Protein AF-A0A7S0DNG6-F1 (afdb_monomer)

Secondary structure (DSSP, 8-state):
-PPPP------------PPPSS-BHHHHHHHHHHHTTTS-HHHHHHHHHHTTGGG-SB--HHHHHHHHHHHHHHHHHHHHHHHHHHHHS-TT-SEEEHHHHHHHHHHHHHH--TTS-PPPHHHHHHHHHHT--STTEEEHHHHHHHHHHHHS-HHHHHHHHH-

Sequence (163 aa):
MKRVQENSSDISGSNQRSPPPGVTKSEYIQLLRMICADFPIDVLNGILTVLGVQNQEIVDFREFCGGVCACLQYEEFFEQVEWLYKTGASKDASTMDRKLLVKIIEEIKSNSNPNIQVPSDSVIKQTLKEADVGNGKIEFRDFVKAMFRLCIPEELVCATITR

Solvent-accessible surface area (backbone atoms only — not comparable to full-atom values): 9811 Å² total; per-residue (Å²): 139,82,85,81,80,86,77,88,74,86,79,80,72,76,80,74,73,73,75,77,90,72,50,35,43,68,58,48,52,52,49,52,43,65,76,41,65,90,54,59,68,68,57,54,51,48,54,43,56,73,57,56,54,81,85,42,67,56,56,52,71,61,46,49,51,30,52,53,53,46,51,55,57,46,49,61,49,45,53,53,51,50,52,52,46,64,72,61,23,49,98,87,45,82,35,27,50,47,70,57,52,54,49,52,52,51,50,46,62,75,71,51,60,91,86,62,81,72,66,54,71,66,55,52,55,49,43,54,56,72,27,35,80,60,93,56,30,23,38,61,71,36,44,53,54,36,50,49,68,53,73,50,56,72,63,58,66,50,51,62,62,74,115

Radius of gyration: 25.01 Å; Cα contacts (8 Å, |Δi|>4): 122; chains: 1; bounding box: 91×32×68 Å

Nearest PDB structures (foldseek):
  7n6g-assembly1_5S  TM=4.099E-01  e=9.020E-03  Chlamydomonas reinhardtii
  5i0i-assembly2_E  TM=4.608E-01  e=5.579E-02  Homo sapiens
  4ov2-assembly2_B  TM=3.592E-01  e=3.157E-02  Rattus norvegicus
  5afp-assembly1_B  TM=4.151E-01  e=1.105E-01  Rattus norvegicus
  2lcp-assembly1_A  TM=3.656E-01  e=2.748E-01  Homo sapiens

InterPro domains:
  IPR011992 EF-hand domain pair [SSF47473] (23-149)
  IPR057632 Tubulin polyglutamylase complex subunit 1-like, C-terminal [PF24480] (15-110)

Foldseek 3Di:
DDDDDDDDDDPPPPPPPDPDPAQFPVNLLVVLCVLQVPADVVVVVVLCVLLVVPPDGHRDPLSSQLSSVVSVVVVVVLVVLVVVCVVQDDPPDLWGQLVVVLVVLVVCVVVDDPPQDFDDPVLLVVLSVVQDPDDRIGGSNSSSVSCCVGRDPSVNSVVSSVD

Organism: NCBI:txid1561963

Structure (mmCIF, N/CA/C/O backbone):
data_AF-A0A7S0DNG6-F1
#
_entry.id   AF-A0A7S0DNG6-F1
#
loop_
_atom_site.group_PDB
_atom_site.id
_atom_site.type_symbol
_atom_site.label_atom_id
_atom_site.label_alt_id
_atom_site.label_comp_id
_atom_site.label_asym_id
_atom_site.label_entity_id
_atom_site.label_seq_id
_atom_site.pdbx_PDB_ins_code
_atom_site.Cartn_x
_atom_site.Cartn_y
_atom_site.Cartn_z
_atom_site.occupancy
_atom_site.B_iso_or_equiv
_atom_site.auth_seq_id
_atom_site.auth_comp_id
_atom_site.auth_asym_id
_atom_site.auth_atom_id
_atom_site.pdbx_PDB_model_num
ATOM 1 N N . MET A 1 1 ? 67.232 17.127 -44.403 1.00 43.88 1 MET A N 1
ATOM 2 C CA . MET A 1 1 ? 65.950 16.390 -44.365 1.00 43.88 1 MET A CA 1
ATOM 3 C C . MET A 1 1 ? 65.910 15.563 -43.084 1.00 43.88 1 MET A C 1
ATOM 5 O O . MET A 1 1 ? 66.620 14.571 -42.996 1.00 43.88 1 MET A O 1
ATOM 9 N N . LYS A 1 2 ? 65.197 16.033 -42.051 1.00 40.69 2 LYS A N 1
ATOM 10 C CA . LYS A 1 2 ? 65.062 15.347 -40.753 1.00 40.69 2 LYS A CA 1
ATOM 11 C C . LYS A 1 2 ? 63.824 14.442 -40.803 1.00 40.69 2 LYS A C 1
ATOM 13 O O . LYS A 1 2 ? 62.753 14.927 -41.150 1.00 40.69 2 LYS A O 1
ATOM 18 N N . ARG A 1 3 ? 63.986 13.151 -40.488 1.00 41.97 3 ARG A N 1
ATOM 19 C CA . ARG A 1 3 ? 62.877 12.206 -40.280 1.00 41.97 3 ARG A CA 1
ATOM 20 C C . ARG A 1 3 ? 62.184 12.557 -38.963 1.00 41.97 3 ARG A C 1
ATOM 22 O O . ARG A 1 3 ? 62.851 12.646 -37.937 1.00 41.97 3 ARG A O 1
ATOM 29 N N . VAL A 1 4 ? 60.877 12.777 -39.022 1.00 48.59 4 VAL A N 1
ATOM 30 C CA . VAL A 1 4 ? 60.010 12.936 -37.852 1.00 48.59 4 VAL A CA 1
ATOM 31 C C . VAL A 1 4 ? 59.645 11.533 -37.371 1.00 48.59 4 VAL A C 1
ATOM 33 O O . VAL A 1 4 ? 59.162 10.723 -38.157 1.00 48.59 4 VAL A O 1
ATOM 36 N N . GLN A 1 5 ? 59.967 11.240 -36.112 1.00 45.53 5 GLN A N 1
ATOM 37 C CA . GLN A 1 5 ? 59.542 10.040 -35.396 1.00 45.53 5 GLN A CA 1
ATOM 38 C C . GLN A 1 5 ? 58.049 10.151 -35.073 1.00 45.53 5 GLN A C 1
ATOM 40 O O . GLN A 1 5 ? 57.613 11.141 -34.486 1.00 45.53 5 GLN A O 1
ATOM 45 N N . GLU A 1 6 ? 57.290 9.129 -35.454 1.00 47.22 6 GLU A N 1
ATOM 46 C CA . GLU A 1 6 ? 55.951 8.858 -34.939 1.00 47.22 6 GLU A CA 1
ATOM 47 C C . GLU A 1 6 ? 56.075 8.464 -33.464 1.00 47.22 6 GLU A C 1
ATOM 49 O O . GLU A 1 6 ? 56.629 7.414 -33.143 1.00 47.22 6 GLU A O 1
ATOM 54 N N . ASN A 1 7 ? 55.575 9.311 -32.565 1.00 39.88 7 ASN A N 1
ATOM 55 C CA . ASN A 1 7 ? 55.262 8.904 -31.202 1.00 39.88 7 ASN A CA 1
ATOM 56 C C . ASN A 1 7 ? 53.756 8.659 -31.123 1.00 39.88 7 ASN A C 1
ATOM 58 O O . ASN A 1 7 ? 52.963 9.599 -31.078 1.00 39.88 7 ASN A O 1
ATOM 62 N N . SER A 1 8 ? 53.394 7.376 -31.104 1.00 50.91 8 SER A N 1
ATOM 63 C CA . SER A 1 8 ? 52.156 6.887 -30.509 1.00 50.91 8 SER A CA 1
ATOM 64 C C . SER A 1 8 ? 52.098 7.336 -29.054 1.00 50.91 8 SER A C 1
ATOM 66 O O . SER A 1 8 ? 52.905 6.903 -28.234 1.00 50.91 8 SER A O 1
ATOM 68 N N . SER A 1 9 ? 51.128 8.183 -28.733 1.00 48.62 9 SER A N 1
ATOM 69 C CA . SER A 1 9 ? 50.632 8.339 -27.370 1.00 48.62 9 SER A CA 1
ATOM 70 C C . SER A 1 9 ? 49.272 7.662 -27.302 1.00 48.62 9 SER A C 1
ATOM 72 O O . SER A 1 9 ? 48.320 8.084 -27.959 1.00 48.62 9 SER A O 1
ATOM 74 N N . ASP A 1 10 ? 49.226 6.591 -26.517 1.00 47.19 10 ASP A N 1
ATOM 75 C CA . ASP A 1 10 ? 48.039 5.846 -26.130 1.00 47.19 10 ASP A CA 1
ATOM 76 C C . ASP A 1 10 ? 46.909 6.777 -25.679 1.00 47.19 10 ASP A C 1
ATOM 78 O O . ASP A 1 10 ? 46.932 7.348 -24.585 1.00 47.19 10 ASP A O 1
ATOM 82 N N . ILE A 1 11 ? 45.870 6.888 -26.505 1.00 55.25 11 ILE A N 1
ATOM 83 C CA . ILE A 1 11 ? 44.559 7.329 -26.043 1.00 55.25 11 ILE A CA 1
ATOM 84 C C . ILE A 1 11 ? 43.935 6.099 -25.386 1.00 55.25 11 ILE A C 1
ATOM 86 O O . ILE A 1 11 ? 43.292 5.281 -26.043 1.00 55.25 11 ILE A O 1
ATOM 90 N N . SER A 1 12 ? 44.150 5.957 -24.076 1.00 47.81 12 SER A N 1
ATOM 91 C CA . SER A 1 12 ? 43.281 5.144 -23.222 1.00 47.81 12 SER A CA 1
ATOM 92 C C . SER A 1 12 ? 41.876 5.735 -23.287 1.00 47.81 12 SER A C 1
ATOM 94 O O . SER A 1 12 ? 41.498 6.583 -22.481 1.00 47.81 12 SER A O 1
ATOM 96 N N . GLY A 1 13 ? 41.113 5.316 -24.296 1.00 45.19 13 GLY A N 1
ATOM 97 C CA . GLY A 1 13 ? 39.681 5.529 -24.361 1.00 45.19 13 GLY A CA 1
ATOM 98 C C . GLY A 1 13 ? 39.060 4.786 -23.192 1.00 45.19 13 GLY A C 1
ATOM 99 O O . GLY A 1 13 ? 38.914 3.564 -23.229 1.00 45.19 13 GLY A O 1
ATOM 100 N N . SER A 1 14 ? 38.731 5.516 -22.129 1.00 53.41 14 SER A N 1
ATOM 101 C CA . SER A 1 14 ? 37.812 5.033 -21.113 1.00 53.41 14 SER A CA 1
ATOM 102 C C . SER A 1 14 ? 36.533 4.638 -21.842 1.00 53.41 14 SER A C 1
ATOM 104 O O . SER A 1 14 ? 35.800 5.474 -22.364 1.00 53.41 14 SER A O 1
ATOM 106 N N . ASN A 1 15 ? 36.310 3.331 -21.946 1.00 48.50 15 ASN A N 1
ATOM 107 C CA . ASN A 1 15 ? 35.127 2.744 -22.549 1.00 48.50 15 ASN A CA 1
ATOM 108 C C . ASN A 1 15 ? 33.950 3.038 -21.600 1.00 48.50 15 ASN A C 1
ATOM 110 O O . ASN A 1 15 ? 33.532 2.181 -20.822 1.00 48.50 15 ASN A O 1
ATOM 114 N N . GLN A 1 16 ? 33.479 4.290 -21.581 1.00 58.06 16 GLN A N 1
ATOM 115 C CA . GLN A 1 16 ? 32.238 4.678 -20.927 1.00 58.06 16 GLN A CA 1
ATOM 116 C C . GLN A 1 16 ? 31.122 4.006 -21.715 1.00 58.06 16 GLN A C 1
ATOM 118 O O . GLN A 1 16 ? 30.604 4.543 -22.690 1.00 58.06 16 GLN A O 1
ATOM 123 N N . ARG A 1 17 ? 30.798 2.772 -21.320 1.00 62.19 17 ARG A N 1
ATOM 124 C CA . ARG A 1 17 ? 29.569 2.119 -21.748 1.00 62.19 17 ARG A CA 1
ATOM 125 C C . ARG A 1 17 ? 28.438 3.044 -21.326 1.00 62.19 17 ARG A C 1
ATOM 127 O O . ARG A 1 17 ? 28.234 3.257 -20.132 1.00 62.19 17 ARG A O 1
ATOM 134 N N . SER A 1 18 ? 27.762 3.633 -22.305 1.00 64.69 18 SER A N 1
ATOM 135 C CA . SER A 1 18 ? 26.526 4.362 -22.065 1.00 64.69 18 SER A CA 1
ATOM 136 C C . SER A 1 18 ? 25.572 3.432 -21.312 1.00 64.69 18 SER A C 1
ATOM 138 O O . SER A 1 18 ? 25.477 2.259 -21.698 1.00 64.69 18 SER A O 1
ATOM 140 N N . PRO A 1 19 ? 24.906 3.907 -20.245 1.00 66.81 19 PRO A N 1
ATOM 141 C CA . PRO A 1 19 ? 23.913 3.102 -19.553 1.00 66.81 19 PRO A CA 1
ATOM 142 C C . PRO A 1 19 ? 22.884 2.586 -20.565 1.00 66.81 19 PRO A C 1
ATOM 144 O O . PRO A 1 19 ? 22.606 3.270 -21.561 1.00 66.81 19 PRO A O 1
ATOM 147 N N . PRO A 1 20 ? 22.382 1.356 -20.375 1.00 68.50 20 PRO A N 1
ATOM 148 C CA . PRO A 1 20 ? 21.453 0.770 -21.319 1.00 68.50 20 PRO A CA 1
ATOM 149 C C . PRO A 1 20 ? 20.212 1.671 -21.440 1.00 68.50 20 PRO A C 1
ATOM 151 O O . PRO A 1 20 ? 19.748 2.210 -20.435 1.00 68.50 20 PRO A O 1
ATOM 154 N N . PRO A 1 21 ? 19.697 1.891 -22.662 1.00 81.25 21 PRO A N 1
ATOM 155 C CA . PRO A 1 21 ? 18.556 2.770 -22.868 1.00 81.25 21 PRO A CA 1
ATOM 156 C C . PRO A 1 21 ? 17.316 2.185 -22.184 1.00 81.25 21 PRO A C 1
ATOM 158 O O . PRO A 1 21 ? 16.965 1.032 -22.425 1.00 81.25 21 PRO A O 1
ATOM 161 N N . GLY A 1 22 ? 16.644 2.984 -21.357 1.00 86.00 22 GLY A N 1
ATOM 162 C CA . GLY A 1 22 ? 15.419 2.586 -20.662 1.00 86.00 22 GLY A CA 1
ATOM 163 C C . GLY A 1 22 ? 15.344 3.149 -19.248 1.00 86.00 22 GLY A C 1
ATOM 164 O O . GLY A 1 22 ? 16.285 3.777 -18.773 1.00 86.00 22 GLY A O 1
ATOM 165 N N . VAL A 1 23 ? 14.209 2.927 -18.584 1.00 89.88 23 VAL A N 1
ATOM 166 C CA . VAL A 1 23 ? 14.042 3.264 -17.166 1.00 89.88 23 VAL A CA 1
ATOM 167 C C . VAL A 1 23 ? 14.535 2.082 -16.346 1.00 89.88 23 VAL A C 1
ATOM 169 O O . VAL A 1 23 ? 13.975 0.985 -16.419 1.00 89.88 23 VAL A O 1
ATOM 172 N N . THR A 1 24 ? 15.584 2.296 -15.560 1.00 91.00 24 THR A N 1
ATOM 173 C CA . THR A 1 24 ? 16.074 1.269 -14.642 1.00 91.00 24 THR A CA 1
ATOM 174 C C . THR A 1 24 ? 15.082 1.047 -13.510 1.00 91.00 24 THR A C 1
ATOM 176 O O . THR A 1 24 ? 14.361 1.956 -13.087 1.00 91.00 24 THR A O 1
ATOM 179 N N . LYS A 1 25 ? 15.100 -0.150 -12.924 1.00 88.44 25 LYS A N 1
ATOM 180 C CA . LYS A 1 25 ? 14.329 -0.452 -11.712 1.00 88.44 25 LYS A CA 1
ATOM 181 C C . LYS A 1 25 ? 14.559 0.577 -10.598 1.00 88.44 25 LYS A C 1
ATOM 183 O O . LYS A 1 25 ? 13.613 0.967 -9.919 1.00 88.44 25 LYS A O 1
ATOM 188 N N . SER A 1 26 ? 15.797 1.032 -10.398 1.00 88.69 26 SER A N 1
ATOM 189 C CA . SER A 1 26 ? 16.120 2.041 -9.381 1.00 88.69 26 SER A CA 1
ATOM 190 C C . SER A 1 26 ? 15.470 3.395 -9.655 1.00 88.69 26 SER A C 1
ATOM 192 O O . SER A 1 26 ? 14.914 3.992 -8.733 1.00 88.69 26 SER A O 1
ATOM 194 N N . GLU A 1 27 ? 15.507 3.861 -10.904 1.00 91.50 27 GLU A N 1
ATOM 195 C CA . GLU A 1 27 ? 14.868 5.119 -11.311 1.00 91.50 27 GLU A CA 1
ATOM 196 C C . GLU A 1 27 ? 13.348 5.010 -11.211 1.00 91.50 27 GLU A C 1
ATOM 198 O O . GLU A 1 27 ? 12.689 5.923 -10.717 1.00 91.50 27 GLU A O 1
ATOM 203 N N . TYR A 1 28 ? 12.791 3.861 -11.595 1.00 91.00 28 TYR A N 1
ATOM 204 C CA . TYR A 1 28 ? 11.363 3.607 -11.481 1.00 91.00 28 TYR A CA 1
ATOM 205 C C . TYR A 1 28 ? 10.888 3.606 -10.025 1.00 91.00 28 TYR A C 1
ATOM 207 O O . TYR A 1 28 ? 9.915 4.274 -9.692 1.00 91.00 28 TYR A O 1
ATOM 215 N N . ILE A 1 29 ? 11.606 2.933 -9.119 1.00 89.06 29 ILE A N 1
ATOM 216 C CA . ILE A 1 29 ? 11.281 2.945 -7.685 1.00 89.06 29 ILE A CA 1
ATOM 217 C C . ILE A 1 29 ? 11.367 4.366 -7.118 1.00 89.06 29 ILE A C 1
ATOM 219 O O . ILE A 1 29 ? 10.522 4.749 -6.309 1.00 89.06 29 ILE A O 1
ATOM 223 N N . GLN A 1 30 ? 12.363 5.158 -7.526 1.00 90.25 30 GLN A N 1
ATOM 224 C CA . GLN A 1 30 ? 12.445 6.565 -7.126 1.00 90.25 30 GLN A CA 1
ATOM 225 C C . GLN A 1 30 ? 11.246 7.367 -7.634 1.00 90.25 30 GLN A C 1
ATOM 227 O O . GLN A 1 30 ? 10.664 8.118 -6.857 1.00 90.25 30 GLN A O 1
ATOM 232 N N . LEU A 1 31 ? 10.835 7.169 -8.888 1.00 91.06 31 LEU A N 1
ATOM 233 C CA . LEU A 1 31 ? 9.644 7.804 -9.448 1.00 91.06 31 LEU A CA 1
ATOM 234 C C . LEU A 1 31 ? 8.384 7.445 -8.658 1.00 91.06 31 LEU A C 1
ATOM 236 O O . LEU A 1 31 ? 7.666 8.344 -8.232 1.00 91.06 31 LEU A O 1
ATOM 240 N N . LEU A 1 32 ? 8.138 6.158 -8.403 1.00 87.25 32 LEU A N 1
ATOM 241 C CA . LEU A 1 32 ? 6.959 5.737 -7.645 1.00 87.25 32 LEU A CA 1
ATOM 242 C C . LEU A 1 32 ? 6.975 6.281 -6.210 1.00 87.25 32 LEU A C 1
ATOM 244 O O . LEU A 1 32 ? 5.929 6.648 -5.689 1.00 87.25 32 LEU A O 1
ATOM 248 N N . ARG A 1 33 ? 8.151 6.408 -5.580 1.00 87.62 33 ARG A N 1
ATOM 249 C CA . ARG A 1 33 ? 8.281 7.082 -4.275 1.00 87.62 33 ARG A CA 1
ATOM 250 C C . ARG A 1 33 ? 7.974 8.574 -4.335 1.00 87.62 33 ARG A C 1
ATOM 252 O O . ARG A 1 33 ? 7.519 9.112 -3.338 1.00 87.62 33 ARG A O 1
ATOM 259 N N . MET A 1 34 ? 8.246 9.243 -5.454 1.00 87.62 34 MET A N 1
ATOM 260 C CA . MET A 1 34 ? 7.881 10.652 -5.624 1.00 87.62 34 MET A CA 1
ATOM 261 C C . MET A 1 34 ? 6.377 10.822 -5.833 1.00 87.62 34 MET A C 1
ATOM 263 O O . MET A 1 34 ? 5.805 11.758 -5.291 1.00 87.62 34 MET A O 1
ATOM 267 N N . ILE A 1 35 ? 5.746 9.914 -6.585 1.00 84.19 35 ILE A N 1
ATOM 268 C CA . ILE A 1 35 ? 4.291 9.922 -6.800 1.00 84.19 35 ILE A CA 1
ATOM 269 C C . ILE A 1 35 ? 3.559 9.571 -5.495 1.00 84.19 35 ILE A C 1
ATOM 271 O O . ILE A 1 35 ? 2.567 10.197 -5.156 1.00 84.19 35 ILE A O 1
ATOM 275 N N . CYS A 1 36 ? 4.077 8.611 -4.730 1.00 79.69 36 CYS A N 1
ATOM 276 C CA . CYS A 1 36 ? 3.454 8.094 -3.513 1.00 79.69 36 CYS A CA 1
ATOM 277 C C . CYS A 1 36 ? 4.269 8.415 -2.254 1.00 79.69 36 CYS A C 1
ATOM 279 O O . CYS A 1 36 ? 4.547 7.520 -1.452 1.00 79.69 36 CYS A O 1
ATOM 281 N N . ALA A 1 37 ? 4.686 9.672 -2.085 1.00 80.50 37 ALA A N 1
ATOM 282 C CA . ALA A 1 37 ? 5.574 10.075 -0.989 1.00 80.50 37 ALA A CA 1
ATOM 283 C C . ALA A 1 37 ? 5.016 9.734 0.407 1.00 80.50 37 ALA A C 1
ATOM 285 O O . ALA A 1 37 ? 5.781 9.395 1.311 1.00 80.50 37 ALA A O 1
ATOM 286 N N . ASP A 1 38 ? 3.691 9.752 0.554 1.00 73.88 38 ASP A N 1
ATOM 287 C CA . ASP A 1 38 ? 2.998 9.499 1.819 1.00 73.88 38 ASP A CA 1
ATOM 288 C C . ASP A 1 38 ? 2.679 8.014 2.067 1.00 73.88 38 ASP A C 1
ATOM 290 O O . ASP A 1 38 ? 2.132 7.647 3.112 1.00 73.88 38 ASP A O 1
ATOM 294 N N . PHE A 1 39 ? 3.023 7.121 1.133 1.00 74.44 39 PHE A N 1
ATOM 295 C CA . PHE A 1 39 ? 2.656 5.714 1.257 1.00 74.44 39 PHE A CA 1
ATOM 296 C C . PHE A 1 39 ? 3.657 4.940 2.121 1.00 74.44 39 PHE A C 1
ATOM 298 O O . PHE A 1 39 ? 4.875 5.104 1.988 1.00 74.44 39 PHE A O 1
ATOM 305 N N . PRO A 1 40 ? 3.184 3.989 2.951 1.00 73.38 40 PRO A N 1
ATOM 306 C CA . PRO A 1 40 ? 4.071 3.039 3.603 1.00 73.38 40 PRO A CA 1
ATOM 307 C C . PRO A 1 40 ? 4.892 2.257 2.570 1.00 73.38 40 PRO A C 1
ATOM 309 O O . PRO A 1 40 ? 4.349 1.753 1.588 1.00 73.38 40 PRO A O 1
ATOM 312 N N . ILE A 1 41 ? 6.189 2.066 2.829 1.00 78.88 41 ILE A N 1
ATOM 313 C CA . ILE A 1 41 ? 7.088 1.360 1.899 1.00 78.88 41 ILE A CA 1
ATOM 314 C C . ILE A 1 41 ? 6.598 -0.050 1.535 1.00 78.88 41 ILE A C 1
ATOM 316 O O . ILE A 1 41 ? 6.812 -0.520 0.422 1.00 78.88 41 ILE A O 1
ATOM 320 N N . ASP A 1 42 ? 5.893 -0.710 2.451 1.00 74.56 42 ASP A N 1
ATOM 321 C CA . ASP A 1 42 ? 5.330 -2.042 2.236 1.00 74.56 42 ASP A CA 1
ATOM 322 C C . ASP A 1 42 ? 4.213 -2.053 1.184 1.00 74.56 42 ASP A C 1
ATOM 324 O O . ASP A 1 42 ? 4.065 -3.037 0.465 1.00 74.56 42 ASP A O 1
ATOM 328 N N . VAL A 1 43 ? 3.461 -0.953 1.059 1.00 74.38 43 VAL A N 1
ATOM 329 C CA . VAL A 1 43 ? 2.442 -0.774 0.013 1.00 74.38 43 VAL A CA 1
ATOM 330 C C . VAL A 1 43 ? 3.127 -0.679 -1.346 1.00 74.38 43 VAL A C 1
ATOM 332 O O . VAL A 1 43 ? 2.789 -1.426 -2.262 1.00 74.38 43 VAL A O 1
ATOM 335 N N . LEU A 1 44 ? 4.165 0.157 -1.451 1.00 81.06 44 LEU A N 1
ATOM 336 C CA . LEU A 1 44 ? 4.965 0.275 -2.670 1.00 81.06 44 LEU A CA 1
ATOM 337 C C . LEU A 1 44 ? 5.621 -1.061 -3.057 1.00 81.06 44 LEU A C 1
ATOM 339 O O . LEU A 1 44 ? 5.598 -1.453 -4.221 1.00 81.06 44 LEU A O 1
ATOM 343 N N . ASN A 1 45 ? 6.166 -1.793 -2.084 1.00 81.88 45 ASN A N 1
ATOM 344 C CA . ASN A 1 45 ? 6.732 -3.122 -2.318 1.00 81.88 45 ASN A CA 1
ATOM 345 C C . ASN A 1 45 ? 5.673 -4.123 -2.804 1.00 81.88 45 ASN A C 1
ATOM 347 O O . ASN A 1 45 ? 5.979 -4.969 -3.646 1.00 81.88 45 ASN A O 1
ATOM 351 N N . GLY A 1 46 ? 4.436 -4.022 -2.310 1.00 76.31 46 GLY A N 1
ATOM 352 C CA . GLY A 1 46 ? 3.300 -4.803 -2.801 1.00 76.31 46 GLY A CA 1
ATOM 353 C C . GLY A 1 46 ? 3.017 -4.532 -4.278 1.00 76.31 46 GLY A C 1
ATOM 354 O O . GLY A 1 46 ? 2.974 -5.472 -5.071 1.00 76.31 46 GLY A O 1
ATOM 355 N N . ILE A 1 47 ? 2.937 -3.254 -4.663 1.00 78.06 47 ILE A N 1
ATOM 356 C CA . ILE A 1 47 ? 2.743 -2.826 -6.059 1.00 78.06 47 ILE A CA 1
ATOM 357 C C . ILE A 1 47 ? 3.859 -3.384 -6.954 1.00 78.06 47 ILE A C 1
ATOM 359 O O . ILE A 1 47 ? 3.587 -4.055 -7.946 1.00 78.06 47 ILE A O 1
ATOM 363 N N . LEU A 1 48 ? 5.124 -3.188 -6.568 1.00 81.75 48 LEU A N 1
ATOM 364 C CA . LEU A 1 48 ? 6.287 -3.676 -7.324 1.00 81.75 48 LEU A CA 1
ATOM 365 C C . LEU A 1 48 ? 6.317 -5.202 -7.471 1.00 81.75 48 LEU A C 1
ATOM 367 O O . LEU A 1 48 ? 6.798 -5.718 -8.480 1.00 81.75 48 LEU A O 1
ATOM 371 N N . THR A 1 49 ? 5.836 -5.924 -6.458 1.00 81.56 49 THR A N 1
ATOM 372 C CA . THR A 1 49 ? 5.766 -7.388 -6.482 1.00 81.56 49 THR A CA 1
ATOM 373 C C . THR A 1 49 ? 4.742 -7.862 -7.497 1.00 81.56 49 THR A C 1
ATOM 375 O O . THR A 1 49 ? 5.048 -8.759 -8.279 1.00 81.56 49 THR A O 1
ATOM 378 N N . VAL A 1 50 ? 3.564 -7.237 -7.537 1.00 73.19 50 VAL A N 1
ATOM 379 C CA . VAL A 1 50 ? 2.524 -7.643 -8.488 1.00 73.19 50 VAL A CA 1
ATOM 380 C C . VAL A 1 50 ? 2.895 -7.269 -9.922 1.00 73.19 50 VAL A C 1
ATOM 382 O O . VAL A 1 50 ? 2.640 -8.041 -10.840 1.00 73.19 50 VAL A O 1
ATOM 385 N N . LEU A 1 51 ? 3.569 -6.134 -10.118 1.00 74.69 51 LEU A N 1
ATOM 386 C CA . LEU A 1 51 ? 4.059 -5.724 -11.436 1.00 74.69 51 LEU A CA 1
ATOM 387 C C . LEU A 1 51 ? 5.185 -6.617 -11.982 1.00 74.69 51 LEU A C 1
ATOM 389 O O . LEU A 1 51 ? 5.597 -6.429 -13.118 1.00 74.69 51 LEU A O 1
ATOM 393 N N . GLY A 1 52 ? 5.732 -7.549 -11.193 1.00 76.19 52 GLY A N 1
ATOM 394 C CA . GLY A 1 52 ? 6.806 -8.440 -11.647 1.00 76.19 52 GLY A CA 1
ATOM 395 C C . GLY A 1 52 ? 8.177 -7.766 -11.821 1.00 76.19 52 GLY A C 1
ATOM 396 O O . GLY A 1 52 ? 9.140 -8.422 -12.220 1.00 76.19 52 GLY A O 1
ATOM 397 N N . VAL A 1 53 ? 8.315 -6.494 -11.427 1.00 78.38 53 VAL A N 1
ATOM 398 C CA . VAL A 1 53 ? 9.528 -5.662 -11.598 1.00 78.38 53 VAL A CA 1
ATOM 399 C C . VAL A 1 53 ? 10.699 -6.133 -10.709 1.00 78.38 53 VAL A C 1
ATOM 401 O O . VAL A 1 53 ? 11.825 -5.640 -10.777 1.00 78.38 53 VAL A O 1
ATOM 404 N N . GLN A 1 54 ? 10.477 -7.129 -9.848 1.00 71.19 54 GLN A N 1
ATOM 405 C CA . GLN A 1 54 ? 11.493 -7.668 -8.942 1.00 71.19 54 GLN A CA 1
ATOM 406 C C . GLN A 1 54 ? 12.704 -8.260 -9.684 1.00 71.19 54 GLN A C 1
ATOM 408 O O . GLN A 1 54 ? 13.832 -8.056 -9.228 1.00 71.19 54 GLN A O 1
ATOM 413 N N . ASN A 1 55 ? 12.479 -8.908 -10.831 1.00 71.00 55 ASN A N 1
ATOM 414 C CA . ASN A 1 55 ? 13.483 -9.722 -11.528 1.00 71.00 55 ASN A CA 1
ATOM 415 C C . ASN A 1 55 ? 14.095 -9.050 -12.771 1.00 71.00 55 ASN A C 1
ATOM 417 O O . ASN A 1 55 ? 14.835 -9.705 -13.502 1.00 71.00 55 ASN A O 1
ATOM 421 N N . GLN A 1 56 ? 13.788 -7.775 -13.027 1.00 76.56 56 GLN A N 1
ATOM 422 C CA . GLN A 1 56 ? 14.215 -7.061 -14.234 1.00 76.56 56 GLN A CA 1
ATOM 423 C C . GLN A 1 56 ? 15.104 -5.857 -13.891 1.00 76.56 56 GLN A C 1
ATOM 425 O O . GLN A 1 56 ? 14.910 -5.193 -12.871 1.00 76.56 56 GLN A O 1
ATOM 430 N N . GLU A 1 57 ? 16.100 -5.585 -14.737 1.00 82.62 57 GLU A N 1
ATOM 431 C CA . GLU A 1 57 ? 16.985 -4.417 -14.602 1.00 82.62 57 GLU A CA 1
ATOM 432 C C . GLU A 1 57 ? 16.364 -3.160 -15.236 1.00 82.62 57 GLU A C 1
ATOM 434 O O . GLU A 1 57 ? 16.493 -2.061 -14.691 1.00 82.62 57 GLU A O 1
ATOM 439 N N . ILE A 1 58 ? 15.631 -3.346 -16.338 1.00 89.50 58 ILE A N 1
ATOM 440 C CA . ILE A 1 58 ? 14.897 -2.311 -17.074 1.00 89.50 58 ILE A CA 1
ATOM 441 C C . ILE A 1 58 ? 13.410 -2.632 -16.995 1.00 89.50 58 ILE A C 1
ATOM 443 O O . ILE A 1 58 ? 13.030 -3.781 -17.189 1.00 89.50 58 ILE A O 1
ATOM 447 N N . VAL A 1 59 ? 12.597 -1.621 -16.706 1.00 88.25 59 VAL A N 1
ATOM 448 C CA . VAL A 1 59 ? 11.140 -1.745 -16.580 1.00 88.25 59 VAL A CA 1
ATOM 449 C C . VAL A 1 59 ? 10.496 -1.619 -17.958 1.00 88.25 59 VAL A C 1
ATOM 451 O O . VAL A 1 59 ? 10.774 -0.653 -18.675 1.00 88.25 59 VAL A O 1
ATOM 454 N N . ASP A 1 60 ? 9.632 -2.566 -18.333 1.00 87.94 60 ASP A N 1
ATOM 455 C CA . ASP A 1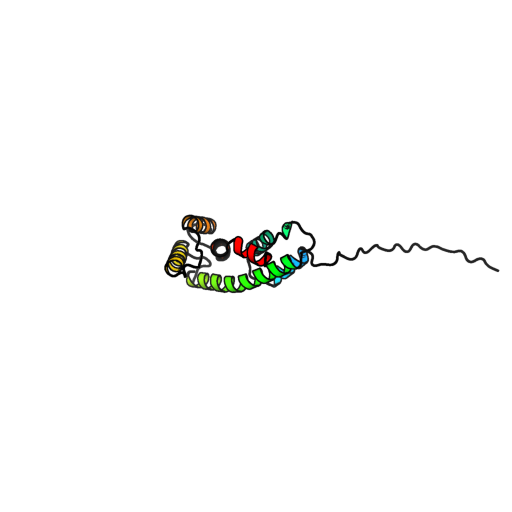 60 ? 8.871 -2.461 -19.584 1.00 87.94 60 ASP A CA 1
ATOM 456 C C . ASP A 1 60 ? 7.824 -1.339 -19.493 1.00 87.94 60 ASP A C 1
ATOM 458 O O . ASP A 1 60 ? 7.301 -1.021 -18.425 1.00 87.94 60 ASP A O 1
ATOM 462 N N . PHE A 1 61 ? 7.460 -0.744 -20.627 1.00 86.38 61 PHE A N 1
ATOM 463 C CA . PHE A 1 61 ? 6.479 0.336 -20.691 1.00 86.38 61 PHE A CA 1
ATOM 464 C C . PHE A 1 61 ? 5.123 -0.063 -20.089 1.00 86.38 61 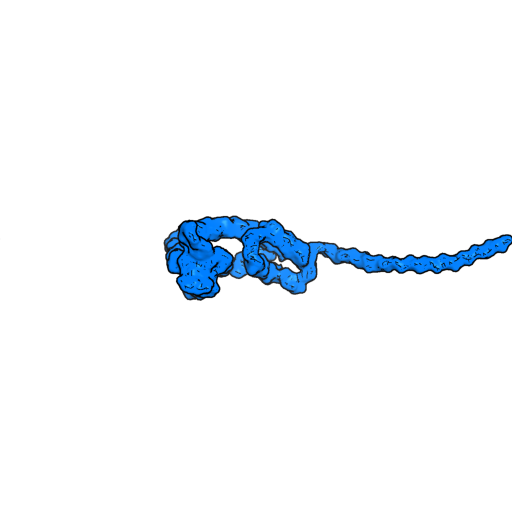PHE A C 1
ATOM 466 O O . PHE A 1 61 ? 4.471 0.752 -19.438 1.00 86.38 61 PHE A O 1
ATOM 473 N N . ARG A 1 62 ? 4.703 -1.324 -20.254 1.00 84.06 62 ARG A N 1
ATOM 474 C CA . ARG A 1 62 ? 3.454 -1.825 -19.657 1.00 84.06 62 ARG A CA 1
ATOM 475 C C . ARG A 1 62 ? 3.514 -1.859 -18.137 1.00 84.06 62 ARG A C 1
ATOM 477 O O . ARG A 1 62 ? 2.587 -1.396 -17.482 1.00 84.06 62 ARG A O 1
ATOM 484 N N . GLU A 1 63 ? 4.609 -2.368 -17.585 1.00 84.12 63 GLU A N 1
ATOM 485 C CA . GLU A 1 63 ? 4.846 -2.399 -16.140 1.00 84.12 63 GLU A CA 1
ATOM 486 C C . GLU A 1 63 ? 4.952 -0.973 -15.589 1.00 84.12 63 GLU A C 1
ATOM 488 O O . GLU A 1 63 ? 4.344 -0.658 -14.566 1.00 84.12 63 GLU A O 1
ATOM 493 N N . PHE A 1 64 ? 5.639 -0.090 -16.323 1.00 88.00 64 PHE A N 1
ATOM 494 C CA . PHE A 1 64 ? 5.761 1.327 -16.008 1.00 88.00 64 PHE A CA 1
ATOM 495 C C . PHE A 1 64 ? 4.386 1.989 -15.872 1.00 88.00 64 PHE A C 1
ATOM 497 O O . PHE A 1 64 ? 4.078 2.546 -14.815 1.00 88.00 64 PHE A O 1
ATOM 504 N N . CYS A 1 65 ? 3.552 1.895 -16.915 1.00 85.62 65 CYS A N 1
ATOM 505 C CA . CYS A 1 65 ? 2.197 2.442 -16.918 1.00 85.62 65 CYS A CA 1
ATOM 506 C C . CYS A 1 65 ? 1.336 1.808 -15.829 1.00 85.62 65 CYS A C 1
ATOM 508 O O . CYS A 1 65 ? 0.663 2.532 -15.102 1.00 85.62 65 CYS A O 1
ATOM 510 N N . GLY A 1 66 ? 1.405 0.483 -15.674 1.00 82.06 66 GLY A N 1
ATOM 511 C CA . GLY A 1 66 ? 0.667 -0.249 -14.652 1.00 82.06 66 GLY A CA 1
ATOM 512 C C . GLY A 1 66 ? 0.946 0.283 -13.249 1.00 82.06 66 GLY A C 1
ATOM 513 O O . GLY A 1 66 ? 0.005 0.554 -12.508 1.00 82.06 66 GLY A O 1
ATOM 514 N N . GLY A 1 67 ? 2.213 0.509 -12.889 1.00 83.25 67 GLY A N 1
ATOM 515 C CA . GLY A 1 67 ? 2.537 1.016 -11.557 1.00 83.25 67 GLY A CA 1
ATOM 516 C C . GLY A 1 67 ? 2.230 2.492 -11.360 1.00 83.25 67 GLY A C 1
ATOM 517 O O . GLY A 1 67 ? 1.801 2.854 -10.273 1.00 83.25 67 GLY A O 1
ATOM 518 N N . VAL A 1 68 ? 2.345 3.334 -12.393 1.00 85.06 68 VAL A N 1
ATOM 519 C CA . VAL A 1 68 ? 1.887 4.733 -12.300 1.00 85.06 68 VAL A CA 1
ATOM 520 C C . VAL A 1 68 ? 0.367 4.788 -12.118 1.00 85.06 68 VAL A C 1
ATOM 522 O O . VAL A 1 68 ? -0.114 5.475 -11.222 1.00 85.06 68 VAL A O 1
ATOM 525 N N . CYS A 1 69 ? -0.395 4.033 -12.914 1.00 81.06 69 CYS A N 1
ATOM 526 C CA . CYS A 1 69 ? -1.850 3.945 -12.778 1.00 81.06 69 CYS A CA 1
ATOM 527 C C . CYS A 1 69 ? -2.261 3.395 -11.412 1.00 81.06 69 CYS A C 1
ATOM 529 O O . CYS A 1 69 ? -3.173 3.939 -10.794 1.00 81.06 69 CYS A O 1
ATOM 531 N N . ALA A 1 70 ? -1.569 2.361 -10.931 1.00 77.88 70 ALA A N 1
ATOM 532 C CA . ALA A 1 70 ? -1.769 1.831 -9.595 1.00 77.88 70 ALA A CA 1
ATOM 533 C C . ALA A 1 70 ? -1.554 2.936 -8.555 1.00 77.88 70 ALA A C 1
ATOM 535 O O . ALA A 1 70 ? -2.465 3.226 -7.789 1.00 77.88 70 ALA A O 1
ATOM 536 N N . CYS A 1 71 ? -0.398 3.603 -8.563 1.00 81.19 71 CYS A N 1
ATOM 537 C CA . CYS A 1 71 ? -0.069 4.693 -7.644 1.00 81.19 71 CYS A CA 1
ATOM 538 C C . CYS A 1 71 ? -1.147 5.788 -7.587 1.00 81.19 71 CYS A C 1
ATOM 540 O O . CYS A 1 71 ? -1.535 6.182 -6.491 1.00 81.19 71 CYS A O 1
ATOM 542 N N . LEU A 1 72 ? -1.677 6.213 -8.737 1.00 80.12 72 LEU A N 1
ATOM 543 C CA . LEU A 1 72 ? -2.751 7.211 -8.807 1.00 80.12 72 LEU A CA 1
ATOM 544 C C . LEU A 1 72 ? -4.080 6.694 -8.232 1.00 80.12 72 LEU A C 1
ATOM 546 O O . LEU A 1 72 ? -4.725 7.384 -7.450 1.00 80.12 72 LEU A O 1
ATOM 550 N N . GLN A 1 73 ? -4.482 5.461 -8.557 1.00 73.19 73 GLN A N 1
ATOM 551 C CA . GLN A 1 73 ? -5.683 4.851 -7.961 1.00 73.19 73 GLN A CA 1
ATOM 552 C C . GLN A 1 73 ? -5.543 4.677 -6.445 1.00 73.19 73 GLN A C 1
ATOM 554 O O . GLN A 1 73 ? -6.507 4.817 -5.692 1.00 73.19 73 GLN A O 1
ATOM 559 N N . TYR A 1 74 ? -4.331 4.370 -5.989 1.00 74.31 74 TYR A N 1
ATOM 560 C CA . TYR A 1 74 ? -4.038 4.246 -4.574 1.00 74.31 74 TYR A CA 1
ATOM 561 C C . TYR A 1 74 ? -4.067 5.585 -3.846 1.00 74.31 74 TYR A C 1
ATOM 563 O O . TYR A 1 74 ? -4.350 5.576 -2.656 1.00 74.31 74 TYR A O 1
ATOM 571 N N . GLU A 1 75 ? -3.784 6.706 -4.509 1.00 75.69 75 GLU A N 1
ATOM 572 C CA . GLU A 1 75 ? -3.842 8.038 -3.896 1.00 75.69 75 GLU A CA 1
ATOM 573 C C . GLU A 1 75 ? -5.285 8.359 -3.487 1.00 75.69 75 GLU A C 1
ATOM 575 O O . GLU A 1 75 ? -5.555 8.621 -2.315 1.00 75.69 75 GLU A O 1
ATOM 580 N N . GLU A 1 76 ? -6.233 8.168 -4.408 1.00 73.38 76 GLU A N 1
ATOM 581 C CA . GLU A 1 76 ? -7.668 8.321 -4.133 1.00 73.38 76 GLU A CA 1
ATOM 582 C C . GLU A 1 76 ? -8.159 7.347 -3.047 1.00 73.38 76 GLU A C 1
ATOM 584 O O . GLU A 1 76 ? -8.948 7.711 -2.170 1.00 73.38 76 GLU A O 1
ATOM 589 N N . PHE A 1 77 ? -7.689 6.095 -3.077 1.00 75.56 77 PHE A N 1
ATOM 590 C CA . PHE A 1 77 ? -7.996 5.113 -2.035 1.00 75.56 77 PHE A CA 1
ATOM 591 C C . PHE A 1 77 ? -7.418 5.525 -0.676 1.00 75.56 77 PHE A C 1
ATOM 593 O O . PHE A 1 77 ? -8.080 5.379 0.353 1.00 75.56 77 PHE A O 1
ATOM 600 N N . PHE A 1 78 ? 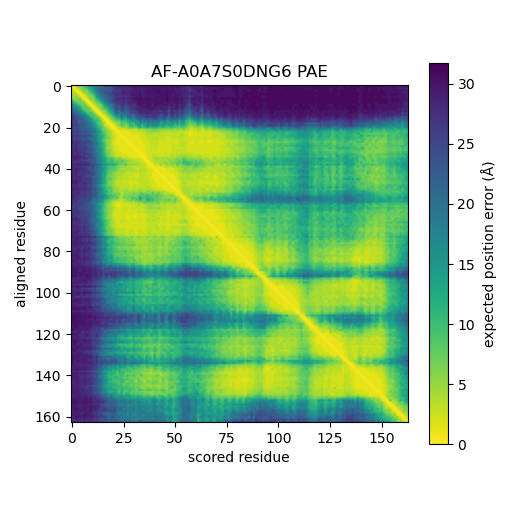-6.190 6.038 -0.655 1.00 76.69 78 PHE A N 1
ATOM 601 C CA . PHE A 1 78 ? -5.501 6.426 0.564 1.00 76.69 78 PHE A CA 1
ATOM 602 C C . PHE A 1 78 ? -6.212 7.586 1.256 1.00 76.69 78 PHE A C 1
ATOM 604 O O . PHE A 1 78 ? -6.422 7.500 2.462 1.00 76.69 78 PHE A O 1
ATOM 611 N N . GLU A 1 79 ? -6.672 8.600 0.518 1.00 77.69 79 GLU A N 1
ATOM 612 C CA . GLU A 1 79 ? -7.481 9.688 1.084 1.00 77.69 79 GLU A CA 1
ATOM 613 C C . GLU A 1 79 ? -8.750 9.161 1.775 1.00 77.69 79 GLU A C 1
ATOM 615 O O . GLU A 1 79 ? -9.081 9.562 2.896 1.00 77.69 79 GLU A O 1
ATOM 620 N N . GLN A 1 80 ? -9.447 8.211 1.143 1.00 77.88 80 GLN A N 1
ATOM 621 C CA . GLN A 1 80 ? -10.658 7.603 1.705 1.00 77.88 80 GLN A CA 1
ATOM 622 C C . GLN A 1 80 ? -10.356 6.786 2.965 1.00 77.88 80 GLN A C 1
ATOM 624 O O . GLN A 1 80 ? -11.075 6.875 3.965 1.00 77.88 80 GLN A O 1
ATOM 629 N N . VAL A 1 81 ? -9.277 6.003 2.938 1.00 79.38 81 VAL A N 1
ATOM 630 C CA . VAL A 1 81 ? -8.813 5.210 4.080 1.00 79.38 81 VAL A CA 1
ATOM 631 C C . VAL A 1 81 ? -8.361 6.123 5.217 1.00 79.38 81 VAL A C 1
ATOM 633 O O . VAL A 1 81 ? -8.723 5.889 6.367 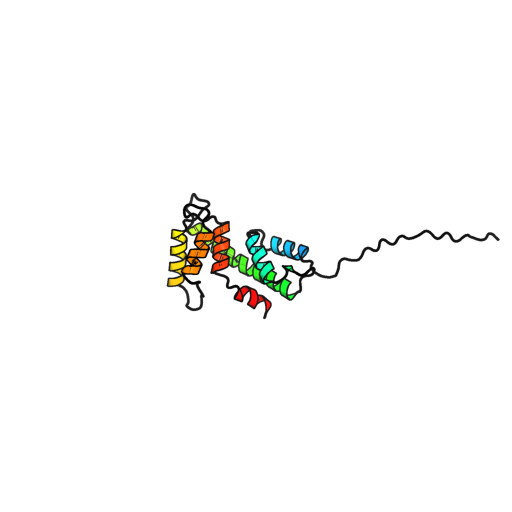1.00 79.38 81 VAL A O 1
ATOM 636 N N . GLU A 1 82 ? -7.630 7.194 4.931 1.00 82.12 82 GLU A N 1
ATOM 637 C CA . GLU A 1 82 ? -7.201 8.167 5.931 1.00 82.12 82 GLU A CA 1
ATOM 638 C C . GLU A 1 82 ? -8.394 8.868 6.584 1.00 82.12 82 GLU A C 1
ATOM 640 O O . GLU A 1 82 ? -8.459 8.969 7.814 1.00 82.12 82 GLU A O 1
ATOM 645 N N . TRP A 1 83 ? -9.372 9.300 5.788 1.00 82.56 83 TRP A N 1
ATOM 646 C CA . TRP A 1 83 ? -10.613 9.869 6.302 1.00 82.56 83 TRP A CA 1
ATOM 647 C C . TRP A 1 83 ? -11.357 8.884 7.215 1.00 82.56 83 TRP A C 1
ATOM 649 O O . TRP A 1 83 ? -11.786 9.251 8.317 1.00 82.56 83 TRP A O 1
ATOM 659 N N . LEU A 1 84 ? -11.456 7.616 6.801 1.00 80.44 84 LEU A N 1
ATOM 660 C CA . LEU A 1 84 ? -12.079 6.563 7.600 1.00 80.44 84 LEU A CA 1
ATOM 661 C C . LEU A 1 84 ? -11.323 6.349 8.915 1.00 80.44 84 LEU A C 1
ATOM 663 O O . LEU A 1 84 ? -11.936 6.238 9.981 1.00 80.44 84 LEU A O 1
ATOM 667 N N . TYR A 1 85 ? -9.988 6.361 8.853 1.00 82.31 85 TYR A N 1
ATOM 668 C CA . TYR A 1 85 ? -9.143 6.238 10.030 1.00 82.31 85 TYR A CA 1
ATOM 669 C C . TYR A 1 85 ? -9.385 7.375 11.017 1.00 82.31 85 TYR A C 1
ATOM 671 O O . TYR A 1 85 ? -9.661 7.128 12.187 1.00 82.31 85 TYR A O 1
ATOM 679 N N . LYS A 1 86 ? -9.337 8.621 10.539 1.00 81.88 86 LYS A N 1
ATOM 680 C CA . LYS A 1 86 ? -9.561 9.831 11.344 1.00 81.88 86 LYS A CA 1
ATOM 681 C C . LYS A 1 86 ? -10.955 9.871 11.969 1.00 81.88 86 LYS A C 1
ATOM 683 O O . LYS A 1 86 ? -11.106 10.385 13.072 1.00 81.88 86 LYS A O 1
ATOM 688 N N . THR A 1 87 ? -11.957 9.313 11.292 1.00 79.19 87 THR A N 1
ATOM 689 C CA . THR A 1 87 ? -13.333 9.247 11.807 1.00 79.19 87 THR A CA 1
ATOM 690 C C . THR A 1 87 ? -13.479 8.236 12.947 1.00 79.19 87 THR A C 1
ATOM 692 O O . THR A 1 87 ? -14.230 8.483 13.889 1.00 79.19 87 THR A O 1
ATOM 695 N N . GLY A 1 88 ? -12.772 7.101 12.883 1.00 74.19 88 GLY A N 1
ATOM 696 C CA . GLY A 1 88 ? -12.839 6.067 13.923 1.00 74.19 88 GLY A CA 1
ATOM 697 C C . GLY A 1 88 ? -11.753 6.155 15.004 1.00 74.19 88 GLY A C 1
ATOM 698 O O . GLY A 1 88 ? -11.894 5.564 16.075 1.00 74.19 88 GLY A O 1
ATOM 699 N N . ALA A 1 89 ? -10.652 6.860 14.758 1.00 75.88 89 ALA A N 1
ATOM 700 C CA . ALA A 1 89 ? -9.613 7.076 15.756 1.00 75.88 89 ALA A CA 1
ATOM 701 C C . ALA A 1 89 ? -10.150 7.970 16.884 1.00 75.88 89 ALA A C 1
ATOM 703 O O . ALA A 1 89 ? -10.912 8.911 16.649 1.00 75.88 89 ALA A O 1
ATOM 704 N N . SER A 1 90 ? -9.769 7.688 18.134 1.00 66.81 90 SER A N 1
ATOM 705 C CA . SER A 1 90 ? -10.123 8.608 19.215 1.00 66.81 90 SER A CA 1
ATOM 706 C C . SER A 1 90 ? -9.368 9.926 19.020 1.00 66.81 90 SER A C 1
ATOM 708 O O . SER A 1 90 ? -8.229 9.926 18.558 1.00 66.81 90 SER A O 1
ATOM 710 N N . LYS A 1 91 ? -9.992 11.053 19.394 1.00 63.53 91 LYS A N 1
ATOM 711 C CA . LYS A 1 91 ? -9.446 12.415 19.206 1.00 63.53 91 LYS A CA 1
ATOM 712 C C . LYS A 1 91 ? -8.028 12.616 19.764 1.00 63.53 91 LYS A C 1
ATOM 714 O O . LYS A 1 91 ? -7.337 13.528 19.324 1.00 63.53 91 LYS A O 1
ATOM 719 N N . ASP A 1 92 ? -7.609 11.741 20.677 1.00 62.06 92 ASP 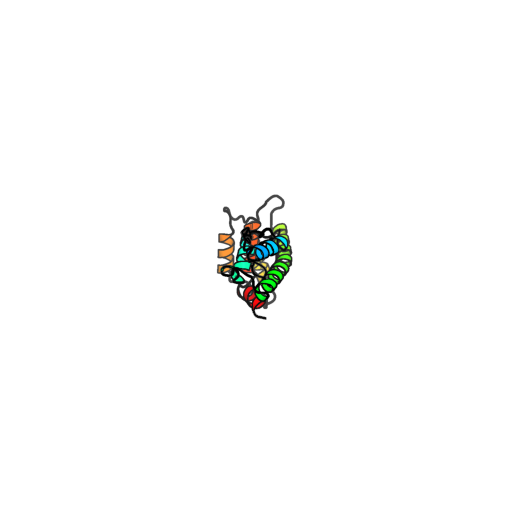A N 1
ATOM 720 C CA . ASP A 1 92 ? -6.348 11.824 21.411 1.00 62.06 92 ASP A CA 1
ATOM 721 C C . ASP A 1 92 ? -5.367 10.683 21.075 1.00 62.06 92 ASP A C 1
ATOM 723 O O . ASP A 1 92 ? -4.259 10.660 21.610 1.00 62.06 92 ASP A O 1
ATOM 727 N N . ALA A 1 93 ? -5.747 9.703 20.240 1.00 59.56 93 ALA A N 1
ATOM 728 C CA . ALA 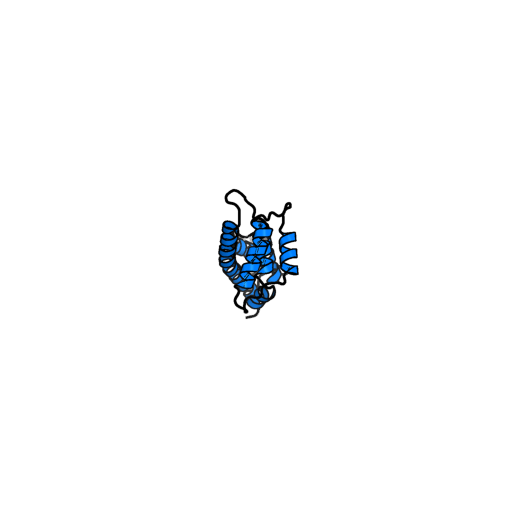A 1 93 ? -4.927 8.517 19.999 1.00 59.56 93 ALA A CA 1
ATOM 729 C C . ALA A 1 93 ? -4.439 8.412 18.554 1.00 59.56 93 ALA A C 1
ATOM 731 O O . ALA A 1 93 ? -5.209 8.426 17.599 1.00 59.56 93 ALA A O 1
ATOM 732 N N . SER A 1 94 ? -3.145 8.127 18.416 1.00 76.12 94 SER A N 1
ATOM 733 C CA . SER A 1 94 ? -2.497 7.646 17.190 1.00 76.12 94 SER A CA 1
ATOM 734 C C . SER A 1 94 ? -2.975 6.251 16.746 1.00 76.12 94 SER A C 1
ATOM 736 O O . SER A 1 94 ? -2.384 5.659 15.844 1.00 76.12 94 SER A O 1
ATOM 738 N N . THR A 1 95 ? -4.034 5.714 17.364 1.00 83.06 95 THR A N 1
ATOM 739 C CA . THR A 1 95 ? -4.509 4.332 17.225 1.00 83.06 95 THR A CA 1
ATOM 740 C C . THR A 1 95 ? -6.033 4.260 17.150 1.00 83.06 95 THR A C 1
ATOM 742 O O . THR A 1 95 ? -6.715 4.950 17.910 1.00 83.06 95 THR A O 1
ATOM 745 N N . MET A 1 96 ? -6.559 3.343 16.344 1.00 85.19 96 MET A N 1
ATOM 746 C CA . MET A 1 96 ? -7.979 2.985 16.277 1.00 85.19 96 MET A CA 1
ATOM 747 C C . MET A 1 96 ? 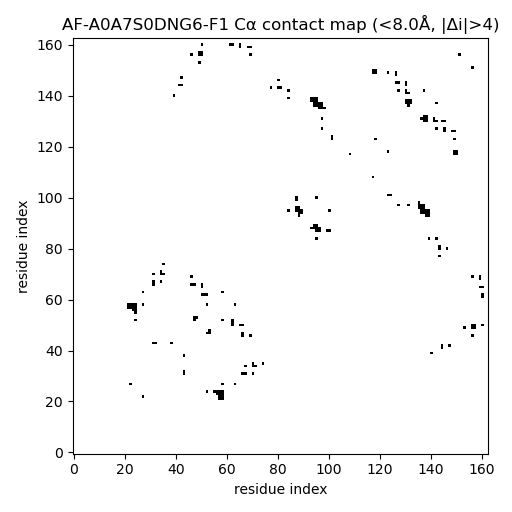-8.275 1.704 17.075 1.00 85.19 96 MET A C 1
ATOM 749 O O . MET A 1 96 ? -7.457 0.784 17.107 1.00 85.19 96 MET A O 1
ATOM 753 N N . ASP A 1 97 ? -9.455 1.611 17.701 1.00 85.62 97 ASP A N 1
ATOM 754 C CA . ASP A 1 97 ? -9.928 0.364 18.323 1.00 85.62 97 ASP A CA 1
ATOM 755 C C . ASP A 1 97 ? -10.331 -0.653 17.242 1.00 85.62 97 ASP A C 1
ATOM 757 O O . ASP A 1 97 ? -11.209 -0.396 16.413 1.00 85.62 97 ASP A O 1
ATOM 761 N N . ARG A 1 98 ? -9.734 -1.850 17.278 1.00 83.88 98 ARG A N 1
ATOM 762 C CA . ARG A 1 98 ? -10.039 -2.943 16.343 1.00 83.88 98 ARG A CA 1
ATOM 763 C C . ARG A 1 98 ? -11.528 -3.292 16.313 1.00 83.88 98 ARG A C 1
ATOM 765 O O . ARG A 1 98 ? -12.053 -3.639 15.258 1.00 83.88 98 ARG A O 1
ATOM 772 N N . LYS A 1 99 ? -12.224 -3.235 17.453 1.00 83.31 99 LYS A N 1
ATOM 773 C CA . LYS A 1 99 ? -13.661 -3.541 17.532 1.00 83.31 99 LYS A CA 1
ATOM 774 C C . LYS A 1 99 ? -14.490 -2.537 16.742 1.00 83.31 99 LYS A C 1
ATOM 776 O O . LYS A 1 99 ? -15.496 -2.927 16.158 1.00 83.31 99 LYS A O 1
ATOM 781 N N . LEU A 1 100 ? -14.083 -1.268 16.730 1.00 81.88 100 LEU A N 1
ATOM 782 C CA . LEU A 1 100 ? -14.752 -0.244 15.937 1.00 81.88 100 LEU A CA 1
ATOM 783 C C . LEU A 1 100 ? -14.547 -0.504 14.446 1.00 81.88 100 LEU A C 1
ATOM 785 O O . LEU A 1 100 ? -15.503 -0.446 13.683 1.00 81.88 100 LEU A O 1
ATOM 789 N N . LEU A 1 101 ? -13.333 -0.880 14.049 1.00 78.94 101 LEU A N 1
ATOM 790 C CA . LEU A 1 101 ? -13.044 -1.202 12.658 1.00 78.94 101 LEU A CA 1
ATOM 791 C C . LEU A 1 101 ? -13.844 -2.406 12.142 1.00 78.94 101 LEU A C 1
ATOM 793 O O . LEU A 1 101 ? -14.395 -2.355 11.047 1.00 78.94 101 LEU A O 1
ATOM 797 N N . VAL A 1 102 ? -13.961 -3.470 12.944 1.00 81.31 102 VAL A N 1
ATOM 798 C CA . VAL A 1 102 ? -14.818 -4.618 12.599 1.00 81.31 102 VAL A CA 1
ATOM 799 C C . VAL A 1 102 ? -16.256 -4.159 12.348 1.00 81.31 102 VAL A C 1
ATOM 801 O O . VAL A 1 102 ? -16.830 -4.528 11.329 1.00 81.31 102 VAL A O 1
ATOM 804 N N . LYS A 1 103 ? -16.804 -3.298 13.216 1.00 80.94 103 LYS A N 1
ATOM 805 C CA . LYS A 1 103 ? -18.159 -2.752 13.042 1.00 80.94 103 LYS A CA 1
ATOM 806 C C . LYS A 1 103 ? -18.304 -1.928 11.767 1.00 80.94 103 LYS A C 1
ATOM 808 O O . LYS A 1 103 ? -19.274 -2.112 11.048 1.00 80.94 103 LYS A O 1
ATOM 813 N N . ILE A 1 104 ? -17.340 -1.056 11.471 1.00 77.38 104 ILE A N 1
ATOM 814 C CA . ILE A 1 104 ? -17.340 -0.246 10.245 1.00 77.38 104 ILE A CA 1
ATOM 815 C C . ILE A 1 104 ? -17.361 -1.155 9.009 1.00 77.38 104 ILE A C 1
ATOM 817 O O . ILE A 1 104 ? -18.138 -0.928 8.088 1.00 77.38 104 ILE A O 1
ATOM 821 N N . ILE A 1 105 ? -16.547 -2.215 8.988 1.00 76.69 105 ILE A N 1
ATOM 822 C CA . ILE A 1 105 ? -16.518 -3.164 7.866 1.00 76.69 105 ILE A CA 1
ATOM 823 C C . ILE A 1 105 ? -17.842 -3.935 7.757 1.00 76.69 105 ILE A C 1
ATOM 825 O O . ILE A 1 105 ? -18.333 -4.146 6.650 1.00 76.69 105 ILE A O 1
ATOM 829 N N . GLU A 1 106 ? -18.444 -4.338 8.878 1.00 77.06 106 GLU A N 1
ATOM 830 C CA . GLU A 1 106 ? -19.766 -4.983 8.910 1.00 77.06 106 GLU A CA 1
ATOM 831 C C . GLU A 1 106 ? -20.885 -4.048 8.412 1.00 77.06 106 GLU A C 1
ATOM 833 O O . GLU A 1 106 ? -21.770 -4.479 7.667 1.00 77.06 106 GLU A O 1
ATOM 838 N N . GLU A 1 107 ? -20.831 -2.760 8.754 1.00 74.31 107 GLU A N 1
ATOM 839 C CA . GLU A 1 107 ? -21.754 -1.742 8.239 1.00 74.31 107 GLU A CA 1
ATOM 840 C C . GLU A 1 107 ? -21.561 -1.510 6.740 1.00 74.31 107 GLU A C 1
ATOM 842 O O . GLU A 1 107 ? -22.544 -1.466 5.999 1.00 74.31 107 GLU A O 1
ATOM 847 N N . ILE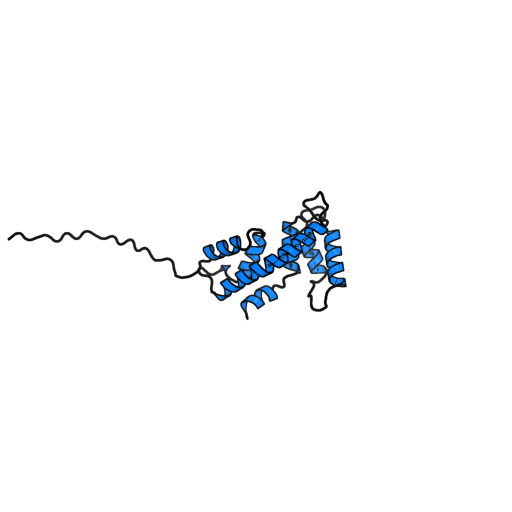 A 1 108 ? -20.311 -1.429 6.271 1.00 69.12 108 ILE A N 1
ATOM 848 C CA . ILE A 1 108 ? -20.005 -1.344 4.841 1.00 69.12 108 ILE A CA 1
ATOM 849 C C . ILE A 1 108 ? -20.578 -2.569 4.136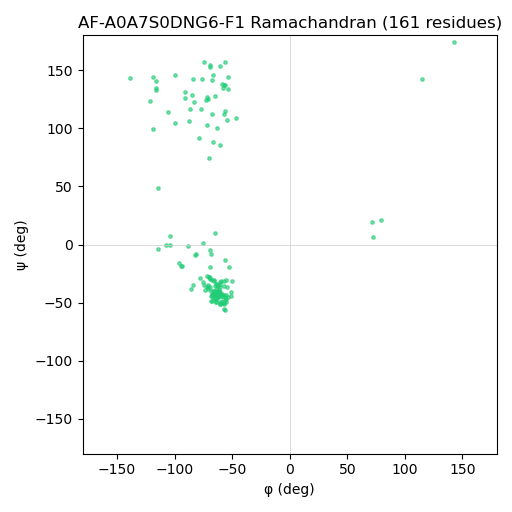 1.00 69.12 108 ILE A C 1
ATOM 851 O O . ILE A 1 108 ? -21.315 -2.392 3.175 1.00 69.12 108 ILE A O 1
ATOM 855 N N . LYS A 1 109 ? -20.345 -3.793 4.629 1.00 69.69 109 LYS A N 1
ATOM 856 C CA . LYS A 1 109 ? -20.934 -5.022 4.058 1.00 69.69 109 LYS A CA 1
ATOM 857 C C . LYS A 1 109 ? -22.450 -4.951 3.946 1.00 69.69 109 LYS A C 1
ATOM 859 O O . LYS A 1 109 ? -23.003 -5.326 2.919 1.00 69.69 109 LYS A O 1
ATOM 864 N N . SER A 1 110 ? -23.102 -4.470 4.999 1.00 71.19 110 SER A N 1
ATOM 865 C CA . SER A 1 110 ? -24.562 -4.399 5.074 1.00 71.19 110 SER A CA 1
ATOM 866 C C . SER A 1 110 ? -25.150 -3.349 4.124 1.00 71.19 110 SER A C 1
ATOM 868 O O . SER A 1 110 ? -26.271 -3.518 3.653 1.00 71.19 110 SER A O 1
ATOM 870 N N . ASN A 1 111 ? -24.386 -2.297 3.814 1.00 64.38 111 ASN A N 1
ATOM 871 C CA . ASN A 1 111 ? -24.792 -1.190 2.942 1.00 64.38 111 ASN A CA 1
ATOM 872 C C . ASN A 1 111 ? -24.170 -1.252 1.531 1.00 64.38 111 ASN A C 1
ATOM 874 O O . ASN A 1 111 ? -24.411 -0.363 0.713 1.00 64.38 111 ASN A O 1
ATOM 878 N N . SER A 1 112 ? -23.349 -2.264 1.240 1.00 60.38 112 SER A N 1
ATOM 879 C CA . SER A 1 112 ? -22.587 -2.350 -0.006 1.00 60.38 112 SER A CA 1
ATOM 880 C C . SER A 1 112 ? -23.454 -2.763 -1.187 1.00 60.38 112 SER A C 1
ATOM 882 O O . SER A 1 112 ? -24.310 -3.642 -1.102 1.00 60.38 112 SER A O 1
ATOM 884 N N . ASN A 1 113 ? -23.159 -2.158 -2.336 1.00 57.28 113 ASN A N 1
ATOM 885 C CA . ASN A 1 113 ? -23.639 -2.607 -3.634 1.00 57.28 113 ASN A CA 1
ATOM 886 C C . ASN A 1 113 ? -23.169 -4.064 -3.864 1.00 57.28 113 ASN A C 1
ATOM 888 O O . ASN A 1 113 ? -21.993 -4.335 -3.620 1.00 57.28 113 ASN A O 1
ATOM 892 N N . PRO A 1 114 ? -24.014 -4.999 -4.342 1.00 56.06 114 PRO A N 1
ATOM 893 C CA . PRO A 1 114 ? -23.642 -6.407 -4.563 1.00 56.06 114 PRO A CA 1
ATOM 894 C C . PRO A 1 114 ? -22.431 -6.626 -5.488 1.00 56.06 114 PRO A C 1
ATOM 896 O O . PRO A 1 114 ? -21.874 -7.719 -5.517 1.00 56.06 114 PRO A O 1
ATOM 899 N N . ASN A 1 115 ? -22.003 -5.595 -6.220 1.00 49.06 115 ASN A N 1
ATOM 900 C CA . ASN A 1 115 ? -20.790 -5.617 -7.039 1.00 49.06 115 ASN A CA 1
ATOM 901 C C . ASN A 1 115 ? -19.490 -5.356 -6.255 1.00 49.06 115 ASN A C 1
ATOM 903 O O . ASN A 1 115 ? -18.408 -5.486 -6.821 1.00 49.06 115 ASN A O 1
ATOM 907 N N . ILE A 1 116 ? -19.569 -4.973 -4.979 1.00 55.00 116 ILE A N 1
ATOM 908 C CA . ILE A 1 116 ? -18.403 -4.785 -4.114 1.00 55.00 116 ILE A CA 1
ATOM 909 C C . ILE A 1 116 ? -18.088 -6.135 -3.471 1.00 55.00 116 ILE A C 1
ATOM 911 O O . ILE A 1 116 ? -18.801 -6.601 -2.581 1.00 55.00 116 ILE A O 1
ATOM 915 N N . GLN A 1 117 ? -17.014 -6.778 -3.928 1.00 59.88 117 GLN A N 1
ATOM 916 C CA . GLN A 1 117 ? -16.516 -7.994 -3.297 1.00 59.88 117 GLN A CA 1
ATOM 917 C C . GLN A 1 117 ? -15.883 -7.640 -1.955 1.00 59.88 117 GLN A C 1
ATOM 919 O O . GLN A 1 117 ? -14.759 -7.148 -1.893 1.00 59.88 117 GLN A O 1
ATOM 924 N N . VAL A 1 118 ? -16.607 -7.898 -0.869 1.00 65.88 118 VAL A N 1
ATOM 925 C CA . VAL A 1 118 ? -16.033 -7.796 0.471 1.00 65.88 118 VAL A CA 1
ATOM 926 C C . VAL A 1 118 ? -15.465 -9.161 0.874 1.00 65.88 118 VAL A C 1
ATOM 928 O O . VAL A 1 118 ? -16.180 -10.162 0.763 1.00 65.88 118 VAL A O 1
ATOM 931 N N . PRO A 1 119 ? -14.218 -9.239 1.378 1.00 72.12 119 PRO A N 1
ATOM 932 C CA . PRO A 1 119 ? -13.630 -10.499 1.821 1.00 72.12 119 PRO A CA 1
ATOM 933 C C . PRO A 1 119 ? -14.473 -11.220 2.879 1.00 72.12 119 PRO A C 1
ATOM 935 O O . PRO A 1 119 ? -15.262 -10.617 3.618 1.00 72.12 119 PRO A O 1
ATOM 938 N N . SER A 1 120 ? -14.286 -12.536 2.989 1.00 79.31 120 SER A N 1
ATOM 939 C CA . SER A 1 120 ? -14.975 -13.341 4.003 1.00 79.31 120 SER A CA 1
ATOM 940 C C . SER A 1 120 ? -14.630 -12.887 5.430 1.00 79.31 120 SER A C 1
ATOM 942 O O . SER A 1 120 ? -13.561 -12.332 5.692 1.00 79.31 120 SER A O 1
ATOM 944 N N . ASP A 1 121 ? -15.536 -13.131 6.379 1.00 78.31 121 ASP A N 1
ATOM 945 C CA . ASP A 1 121 ? -15.351 -12.712 7.778 1.00 78.31 121 ASP A CA 1
ATOM 946 C C . ASP A 1 121 ? -14.099 -13.314 8.423 1.00 78.31 121 ASP A C 1
ATOM 948 O O . ASP A 1 121 ? -13.490 -12.690 9.292 1.00 78.31 121 ASP A O 1
ATOM 952 N N . SER A 1 122 ? -13.702 -14.521 8.009 1.00 81.12 122 SER A N 1
ATOM 953 C CA . SER A 1 122 ? -12.469 -15.158 8.474 1.00 81.12 122 SER A CA 1
ATOM 954 C C . SER A 1 122 ? -11.233 -14.393 8.005 1.00 81.12 122 SER A C 1
ATOM 956 O O . SER A 1 122 ? -10.336 -14.159 8.814 1.00 81.12 122 SER A O 1
ATOM 958 N N . VAL A 1 123 ? -11.216 -13.947 6.744 1.00 81.81 123 VAL A N 1
ATOM 959 C CA . VAL A 1 123 ? -10.129 -13.135 6.180 1.00 81.81 123 VAL A CA 1
ATOM 960 C C . VAL A 1 123 ? -10.046 -11.796 6.903 1.00 81.81 123 VAL A C 1
ATOM 962 O O . VAL A 1 123 ? -8.985 -11.460 7.414 1.00 81.81 123 VAL A O 1
ATOM 965 N N . ILE A 1 124 ? -11.168 -11.088 7.067 1.00 81.25 124 ILE A N 1
ATOM 966 C CA . ILE A 1 124 ? -11.199 -9.799 7.781 1.00 81.25 124 ILE A CA 1
ATOM 967 C C . ILE A 1 124 ? -10.669 -9.951 9.207 1.00 81.25 124 ILE A C 1
ATOM 969 O O . ILE A 1 124 ? -9.777 -9.213 9.622 1.00 81.25 124 ILE A O 1
ATOM 973 N N . LYS A 1 125 ? -11.174 -10.931 9.966 1.00 83.19 125 LYS A N 1
ATOM 974 C CA . LYS A 1 125 ? -10.738 -11.148 11.353 1.00 83.19 125 LYS A CA 1
ATOM 975 C C . LYS A 1 125 ? -9.252 -11.477 11.440 1.00 83.19 125 LYS A C 1
ATOM 977 O O . LYS A 1 125 ? -8.591 -10.989 12.354 1.00 83.19 125 LYS A O 1
ATOM 982 N N . GLN A 1 126 ? -8.731 -12.274 10.511 1.00 84.69 126 GLN A N 1
ATOM 983 C CA . GLN A 1 126 ? -7.316 -12.622 10.473 1.00 84.69 126 GLN A CA 1
ATOM 984 C C . GLN A 1 126 ? -6.449 -11.408 10.112 1.00 84.69 126 GLN A C 1
ATOM 986 O O . GLN A 1 126 ? -5.519 -11.093 10.851 1.00 84.69 126 GLN A O 1
ATOM 991 N N . THR A 1 127 ? -6.795 -10.666 9.057 1.00 82.81 127 THR A N 1
ATOM 992 C CA . THR A 1 127 ? -6.059 -9.465 8.633 1.00 82.81 127 THR A CA 1
ATOM 993 C C . THR A 1 127 ? -6.039 -8.394 9.724 1.00 82.81 127 THR A C 1
ATOM 995 O O . THR A 1 127 ? -4.995 -7.813 10.004 1.00 82.81 127 THR A O 1
ATOM 998 N N . LEU A 1 128 ? -7.165 -8.166 10.406 1.00 83.00 128 LEU A N 1
ATOM 999 C CA . LEU A 1 128 ? -7.232 -7.203 11.509 1.00 83.00 128 LEU A CA 1
ATOM 1000 C C . LEU A 1 128 ? -6.513 -7.675 12.774 1.00 83.00 128 LEU A C 1
ATOM 1002 O O . LEU A 1 128 ? -6.078 -6.852 13.576 1.00 83.00 128 LEU A O 1
ATOM 1006 N N . LYS A 1 129 ? -6.404 -8.989 12.983 1.00 85.12 129 LYS A N 1
ATOM 1007 C CA . LYS A 1 129 ? -5.609 -9.555 14.076 1.00 85.12 129 LYS A CA 1
ATOM 1008 C C . LYS A 1 129 ? -4.113 -9.379 13.820 1.00 85.12 129 LYS A C 1
ATOM 1010 O O . LYS A 1 129 ? -3.383 -9.119 14.765 1.00 85.12 129 LYS A O 1
ATOM 1015 N N . GLU A 1 130 ? -3.674 -9.497 12.571 1.00 84.88 130 GLU A N 1
ATOM 1016 C CA . GLU A 1 130 ? -2.285 -9.239 12.168 1.00 84.88 130 GLU A CA 1
ATOM 1017 C C . GLU A 1 130 ? -1.907 -7.755 12.244 1.00 84.88 130 GLU A C 1
ATOM 1019 O O . GLU A 1 130 ? -0.750 -7.437 12.498 1.00 84.88 130 GLU A O 1
ATOM 1024 N N . ALA A 1 131 ? -2.873 -6.857 12.041 1.00 82.81 131 ALA A N 1
ATOM 1025 C CA . ALA A 1 131 ? -2.675 -5.410 12.131 1.00 82.81 131 ALA A CA 1
ATOM 1026 C C . ALA A 1 131 ? -2.725 -4.852 13.569 1.00 82.81 131 ALA A C 1
ATOM 1028 O O . ALA A 1 131 ? -2.448 -3.673 13.780 1.00 82.81 131 ALA A O 1
ATOM 1029 N N . ASP A 1 132 ? -3.108 -5.664 14.558 1.00 84.19 132 ASP A N 1
ATOM 1030 C CA . ASP A 1 132 ? -3.156 -5.258 15.965 1.00 84.19 132 ASP A CA 1
ATOM 1031 C C . ASP A 1 132 ? -1.740 -5.235 16.553 1.00 84.19 132 ASP A C 1
ATOM 1033 O O . ASP A 1 132 ? -1.090 -6.273 16.679 1.00 84.19 132 ASP A O 1
ATOM 1037 N N . VAL A 1 133 ? -1.282 -4.049 16.962 1.00 73.75 133 VAL A N 1
ATOM 1038 C CA . VAL A 1 133 ? 0.038 -3.847 17.590 1.00 73.75 133 VAL A CA 1
ATOM 1039 C C . VAL A 1 133 ? 0.085 -4.320 19.051 1.00 73.75 133 VAL A C 1
ATOM 1041 O O . VAL A 1 133 ? 1.109 -4.203 19.725 1.00 73.75 133 VAL A O 1
ATOM 1044 N N . GLY A 1 134 ? -1.021 -4.870 19.553 1.00 69.94 134 GLY A N 1
ATOM 1045 C CA . GLY A 1 134 ? -1.205 -5.320 20.922 1.00 69.94 134 GLY A CA 1
ATOM 1046 C C . GLY A 1 134 ? -2.270 -4.485 21.631 1.00 69.94 134 GLY A C 1
ATOM 1047 O O . GLY A 1 134 ? -2.351 -3.268 21.478 1.00 69.94 134 GLY A O 1
ATOM 1048 N N . ASN A 1 135 ? -3.068 -5.148 22.473 1.00 79.00 135 ASN A N 1
ATOM 1049 C CA . ASN A 1 135 ? -4.167 -4.559 23.254 1.00 79.00 135 ASN A CA 1
ATOM 1050 C C . ASN A 1 135 ? -5.420 -4.146 22.455 1.00 79.00 135 ASN A C 1
ATOM 1052 O O . ASN A 1 135 ? -6.238 -3.386 22.974 1.00 79.00 135 ASN A O 1
ATOM 1056 N N . GLY A 1 136 ? -5.628 -4.663 21.238 1.00 82.69 136 GLY A N 1
ATOM 1057 C CA . GLY A 1 136 ? -6.832 -4.364 20.454 1.00 82.69 136 GLY A CA 1
ATOM 1058 C C . GLY A 1 136 ? -6.781 -3.006 19.758 1.00 82.69 136 GLY A C 1
ATOM 1059 O O . GLY A 1 136 ? -7.834 -2.458 19.427 1.00 82.69 136 GLY A O 1
ATOM 1060 N N . LYS A 1 137 ? -5.578 -2.465 19.556 1.00 85.44 137 LYS A N 1
ATOM 1061 C CA . LYS A 1 137 ? -5.338 -1.154 18.958 1.00 85.44 137 LYS A CA 1
ATOM 1062 C C . LYS A 1 137 ? -4.582 -1.317 17.649 1.00 85.44 137 LYS A C 1
ATOM 1064 O O . LYS A 1 137 ? -3.680 -2.138 17.541 1.00 85.44 137 LYS A O 1
ATOM 1069 N N . ILE A 1 138 ? -4.950 -0.517 16.660 1.00 86.88 138 ILE A N 1
ATOM 1070 C CA . ILE A 1 138 ? -4.361 -0.555 15.324 1.00 86.88 138 ILE A CA 1
ATOM 1071 C C . ILE A 1 138 ? -3.783 0.826 15.030 1.00 86.88 138 ILE A C 1
ATOM 1073 O O . ILE A 1 138 ? -4.503 1.820 15.112 1.00 86.88 138 ILE A O 1
ATOM 1077 N N . GLU A 1 139 ? -2.491 0.894 14.718 1.00 87.06 139 GLU A N 1
ATOM 1078 C CA . GLU A 1 139 ? -1.841 2.121 14.244 1.00 87.06 139 GLU A CA 1
ATOM 1079 C C . GLU A 1 139 ? -2.235 2.425 12.797 1.00 87.06 139 GLU A C 1
ATOM 1081 O O . GLU A 1 139 ? -2.559 1.524 12.024 1.00 87.06 139 GLU A O 1
ATOM 1086 N N . PHE A 1 140 ? -2.125 3.691 12.388 1.00 83.06 140 PHE A N 1
ATOM 1087 C CA . PHE A 1 140 ? -2.501 4.114 11.038 1.00 83.06 140 PHE A CA 1
ATOM 1088 C C . PHE A 1 140 ? -1.779 3.325 9.935 1.00 83.06 140 PHE A C 1
ATOM 1090 O O . PHE A 1 140 ? -2.407 2.866 8.985 1.00 83.06 140 PHE A O 1
ATOM 1097 N N . ARG A 1 141 ? -0.470 3.084 10.091 1.00 81.94 141 ARG A N 1
ATOM 1098 C CA . ARG A 1 141 ? 0.323 2.287 9.140 1.00 81.94 141 ARG A CA 1
ATOM 1099 C C . ARG A 1 141 ? -0.266 0.889 8.943 1.00 81.94 141 ARG A C 1
ATOM 1101 O O . ARG A 1 141 ? -0.389 0.422 7.813 1.00 81.94 141 ARG A O 1
ATOM 1108 N N . ASP A 1 142 ? -0.586 0.212 10.038 1.00 83.56 142 ASP A N 1
ATOM 1109 C CA . ASP A 1 142 ? -1.027 -1.182 10.008 1.00 83.56 142 ASP A CA 1
ATOM 1110 C C . ASP A 1 142 ? -2.497 -1.286 9.583 1.00 83.56 142 ASP A C 1
ATOM 1112 O O . ASP A 1 142 ? -2.881 -2.223 8.883 1.00 83.56 142 ASP A O 1
ATOM 1116 N N . PHE A 1 143 ? -3.283 -0.248 9.869 1.00 84.31 143 PHE A N 1
ATOM 1117 C CA . PHE A 1 143 ? -4.606 -0.046 9.300 1.00 84.31 143 PHE A CA 1
ATOM 1118 C C . PHE A 1 143 ? -4.574 0.084 7.770 1.00 84.31 143 PHE A C 1
ATOM 1120 O O . PHE A 1 143 ? -5.278 -0.656 7.086 1.00 84.31 143 PHE A O 1
ATOM 1127 N N . VAL A 1 144 ? -3.730 0.962 7.217 1.00 79.44 144 VAL A N 1
ATOM 1128 C CA . VAL A 1 144 ? -3.606 1.154 5.760 1.00 79.44 144 VAL A CA 1
ATOM 1129 C C . VAL A 1 144 ? -3.210 -0.153 5.073 1.00 79.44 144 VAL A C 1
ATOM 1131 O O . VAL A 1 144 ? -3.806 -0.528 4.065 1.00 79.44 144 VAL A O 1
ATOM 1134 N N . LYS A 1 145 ? -2.266 -0.904 5.653 1.00 77.56 145 LYS A N 1
ATOM 1135 C CA . LYS A 1 145 ? -1.881 -2.236 5.153 1.00 77.56 145 LYS A CA 1
ATOM 1136 C C . LYS A 1 145 ? -3.043 -3.227 5.170 1.00 77.56 145 LYS A C 1
ATOM 1138 O O . LYS A 1 145 ? -3.210 -3.988 4.219 1.00 77.56 145 LYS A O 1
ATOM 1143 N N . ALA A 1 146 ? -3.828 -3.245 6.246 1.00 80.94 146 ALA A N 1
ATOM 1144 C CA . ALA A 1 146 ? -4.992 -4.115 6.351 1.00 80.94 146 ALA A CA 1
ATOM 1145 C C . ALA A 1 146 ? -6.046 -3.764 5.296 1.00 80.94 146 ALA A C 1
ATOM 1147 O O . ALA A 1 146 ? -6.513 -4.650 4.586 1.00 80.94 146 ALA A O 1
ATOM 1148 N N . MET A 1 147 ? -6.368 -2.478 5.143 1.00 79.81 147 MET A N 1
ATOM 1149 C CA . MET A 1 147 ? -7.336 -2.006 4.152 1.00 79.81 147 MET A CA 1
ATOM 1150 C C . MET A 1 147 ? -6.875 -2.298 2.727 1.00 79.81 147 MET A C 1
ATOM 1152 O O . MET A 1 147 ? -7.672 -2.763 1.920 1.00 79.81 147 MET A O 1
ATOM 1156 N N . PHE A 1 148 ? -5.585 -2.128 2.434 1.00 75.00 148 PHE A N 1
ATOM 1157 C CA . PHE A 1 148 ? -5.003 -2.504 1.146 1.00 75.00 148 PHE A CA 1
ATOM 1158 C C . PHE A 1 148 ? -5.263 -3.980 0.816 1.00 75.00 148 PHE A C 1
ATOM 1160 O O . PHE A 1 148 ? -5.764 -4.295 -0.259 1.00 75.00 148 PHE A O 1
ATOM 1167 N N . ARG A 1 149 ? -4.983 -4.891 1.759 1.00 74.62 149 ARG A N 1
ATOM 1168 C CA . ARG A 1 149 ? -5.198 -6.337 1.567 1.00 74.62 149 ARG A CA 1
ATOM 1169 C C . ARG A 1 149 ? -6.673 -6.712 1.419 1.00 74.62 149 ARG A C 1
ATOM 1171 O O . ARG A 1 149 ? -6.980 -7.710 0.780 1.00 74.62 149 ARG A O 1
ATOM 1178 N N . LEU A 1 150 ? -7.571 -5.963 2.059 1.00 76.31 150 LEU A N 1
ATOM 1179 C CA . LEU A 1 150 ? -9.002 -6.269 2.065 1.00 76.31 150 LEU A CA 1
ATOM 1180 C C . LEU A 1 150 ? -9.740 -5.699 0.854 1.00 76.31 150 LEU A C 1
ATOM 1182 O O . LEU A 1 150 ? -10.666 -6.333 0.358 1.00 76.31 150 LEU A O 1
ATOM 1186 N N . CYS A 1 151 ? -9.375 -4.499 0.413 1.00 69.94 151 CYS A N 1
ATOM 1187 C CA . CYS A 1 151 ? -10.138 -3.760 -0.589 1.00 69.94 151 CYS A CA 1
ATOM 1188 C C . CYS A 1 151 ? -9.607 -3.933 -2.005 1.00 69.94 151 CYS A C 1
ATOM 1190 O O . CYS A 1 151 ? -10.317 -3.590 -2.947 1.00 69.94 151 CYS A O 1
ATOM 1192 N N . ILE A 1 152 ? -8.377 -4.421 -2.167 1.00 65.25 152 ILE A N 1
ATOM 1193 C CA . ILE A 1 152 ? -7.746 -4.504 -3.478 1.00 65.25 152 ILE A CA 1
ATOM 1194 C C . ILE A 1 152 ? -7.452 -5.970 -3.774 1.00 65.25 152 ILE A C 1
ATOM 1196 O O . ILE A 1 152 ? -6.478 -6.525 -3.263 1.00 65.25 152 ILE A O 1
ATOM 1200 N N . PRO A 1 153 ? -8.328 -6.620 -4.565 1.00 57.88 153 PRO A N 1
ATOM 1201 C CA . PRO A 1 153 ? -8.106 -7.978 -5.028 1.00 57.88 153 PRO A CA 1
ATOM 1202 C C . PRO A 1 153 ? -6.770 -8.055 -5.761 1.00 57.88 153 PRO A C 1
ATOM 1204 O O . PRO A 1 153 ? -6.482 -7.198 -6.600 1.00 57.88 153 PRO A O 1
ATOM 1207 N N . GLU A 1 154 ? -5.991 -9.112 -5.519 1.00 53.88 154 GLU A N 1
ATOM 1208 C CA . GLU A 1 154 ? -4.786 -9.409 -6.314 1.00 53.88 154 GLU A CA 1
ATOM 1209 C C . GLU A 1 154 ? -5.093 -9.384 -7.826 1.00 53.88 154 GLU A C 1
ATOM 1211 O O . GLU A 1 154 ? -4.277 -8.951 -8.637 1.00 53.88 154 GLU A O 1
ATOM 1216 N N . GLU A 1 155 ? -6.322 -9.751 -8.198 1.00 49.53 155 GLU A N 1
ATOM 1217 C CA . GLU A 1 155 ? -6.835 -9.741 -9.568 1.00 49.53 155 GLU A CA 1
ATOM 1218 C C . GLU A 1 155 ? -6.923 -8.342 -10.200 1.00 49.53 155 GLU A C 1
ATOM 1220 O O . GLU A 1 155 ? -6.697 -8.215 -11.399 1.00 49.53 155 GLU A O 1
ATOM 1225 N N . LEU A 1 156 ? -7.219 -7.286 -9.433 1.00 50.28 156 LEU A N 1
ATOM 1226 C CA . LEU A 1 156 ? -7.328 -5.908 -9.945 1.00 50.28 156 LEU A CA 1
ATOM 1227 C C . LEU A 1 156 ? -5.949 -5.317 -10.254 1.00 50.28 156 LEU A C 1
ATOM 1229 O O . LEU A 1 156 ? -5.767 -4.602 -11.245 1.00 50.28 156 LEU A O 1
ATOM 1233 N N . VAL A 1 157 ? -4.958 -5.694 -9.450 1.00 51.91 157 VAL A N 1
ATOM 1234 C CA . VAL A 1 157 ? -3.566 -5.329 -9.696 1.00 51.91 157 VAL A CA 1
ATOM 1235 C C . VAL A 1 157 ? -3.037 -6.061 -10.941 1.00 51.91 157 VAL A C 1
ATOM 1237 O O . VAL A 1 157 ? -2.361 -5.451 -11.765 1.00 51.91 157 VAL A O 1
ATOM 1240 N N . CYS A 1 158 ? -3.446 -7.315 -11.172 1.00 45.47 158 CYS A N 1
ATOM 1241 C CA . CYS A 1 158 ? -3.149 -8.052 -12.409 1.00 45.47 158 CYS A CA 1
ATOM 1242 C C . CYS A 1 158 ? -3.924 -7.542 -13.645 1.00 45.47 158 CYS A C 1
ATOM 1244 O O . CYS A 1 158 ? -3.365 -7.483 -14.743 1.00 45.47 158 CYS A O 1
ATOM 1246 N N . ALA A 1 159 ? -5.195 -7.153 -13.495 1.00 43.97 159 ALA A N 1
ATOM 1247 C CA . ALA A 1 159 ? -6.063 -6.711 -14.594 1.00 43.97 159 ALA A CA 1
ATOM 1248 C C . ALA A 1 159 ? -5.637 -5.361 -15.193 1.00 43.97 159 ALA A C 1
ATOM 1250 O O . ALA A 1 159 ? -5.831 -5.126 -16.385 1.00 43.97 159 ALA A O 1
ATOM 1251 N N . THR A 1 160 ? -5.014 -4.498 -14.387 1.00 45.78 160 THR A N 1
ATOM 1252 C CA . THR A 1 160 ? -4.453 -3.213 -14.840 1.00 45.78 160 THR A CA 1
ATOM 1253 C C . THR A 1 160 ? -3.228 -3.409 -15.749 1.00 45.78 160 THR A C 1
ATOM 1255 O O . THR A 1 160 ? -2.890 -2.527 -16.528 1.00 45.78 160 THR A O 1
ATOM 1258 N N . ILE A 1 161 ? -2.594 -4.588 -15.703 1.00 43.16 161 ILE A N 1
ATOM 1259 C CA . ILE A 1 161 ? -1.409 -4.943 -16.503 1.00 43.16 161 ILE A CA 1
ATOM 1260 C C . ILE A 1 161 ? -1.797 -5.668 -17.813 1.00 43.16 161 ILE A C 1
ATOM 1262 O O . ILE A 1 161 ? -1.002 -5.732 -18.749 1.00 43.16 161 ILE A O 1
ATOM 1266 N N . THR A 1 162 ? -3.013 -6.226 -17.908 1.00 41.56 162 THR A N 1
ATOM 1267 C CA . THR A 1 162 ? -3.427 -7.123 -19.012 1.00 41.56 162 THR A CA 1
ATOM 1268 C C . THR A 1 162 ? -4.412 -6.537 -20.031 1.00 41.56 162 THR A C 1
ATOM 1270 O O . THR A 1 162 ? -4.762 -7.244 -20.979 1.00 41.56 162 THR A O 1
ATOM 1273 N N . ARG A 1 163 ? -4.849 -5.279 -19.891 1.00 38.12 163 ARG A N 1
ATOM 1274 C CA . ARG A 1 163 ? -5.661 -4.572 -20.903 1.00 38.12 163 ARG A CA 1
ATOM 1275 C C . ARG A 1 163 ? -4.834 -3.559 -21.677 1.00 38.12 163 ARG A C 1
ATOM 1277 O O . ARG A 1 163 ? -5.071 -3.464 -22.901 1.00 38.12 163 ARG A O 1
#

pLDDT: mean 73.18, std 13.84, range [38.12, 91.5]

Mean predicted aligned error: 12.56 Å